Protein AF-A0A7W1HWM4-F1 (afdb_monomer_lite)

Sequence (72 aa):
MEIYAVEAGIKHFHIHRLRHTFAKIVSEYSESMAETQEALGHSNIKTTQIYVQRLAVKKDKHSKSIRDALKK

pLDDT: mean 74.39, std 12.83, range [50.09, 93.88]

Secondary structure (DSSP, 8-state):
-HHHHHHTT-SS--THHHHHHHHHHHHHHH--HHHHHHHTT-S-THHHHHHHTTT-----SSHHHHHHHTT-

Foldseek 3Di:
DVVVCVVVVNPPDDPCVVLLVQLLVQCVVVVDPVVSCVVSVDPDPPVSCVRVVVNPPPPPPPPVVVVVVVVD

Structure (mmCIF, N/CA/C/O backbone):
data_AF-A0A7W1HWM4-F1
#
_entry.id   AF-A0A7W1HWM4-F1
#
loop_
_atom_site.group_PDB
_atom_site.id
_atom_site.type_symbol
_atom_site.label_atom_id
_atom_site.label_alt_id
_atom_site.label_comp_id
_atom_site.label_asym_id
_atom_site.label_entity_id
_atom_site.label_seq_id
_atom_site.pdbx_PDB_ins_code
_atom_site.Cartn_x
_atom_site.Cartn_y
_atom_site.Cartn_z
_atom_site.occupancy
_atom_site.B_iso_or_equiv
_atom_site.auth_seq_id
_atom_site.auth_comp_id
_atom_site.auth_asym_id
_atom_site.auth_atom_id
_atom_site.pdbx_PDB_model_num
ATOM 1 N N . MET A 1 1 ? 17.384 -3.097 -10.759 1.00 66.00 1 MET A N 1
ATOM 2 C CA . MET A 1 1 ? 16.305 -3.618 -9.884 1.00 66.00 1 MET A CA 1
ATOM 3 C C . MET A 1 1 ? 16.061 -5.099 -10.089 1.00 66.00 1 MET A C 1
ATOM 5 O O . MET A 1 1 ? 16.020 -5.813 -9.103 1.00 66.00 1 MET A O 1
ATOM 9 N N . GLU A 1 2 ? 15.935 -5.573 -11.329 1.00 74.19 2 GLU A N 1
ATOM 10 C CA . GLU A 1 2 ? 15.795 -7.011 -11.600 1.00 74.19 2 GLU A CA 1
ATOM 11 C C . GLU A 1 2 ? 17.022 -7.818 -11.142 1.00 74.19 2 GLU A C 1
ATOM 13 O O . GLU A 1 2 ? 16.856 -8.866 -10.540 1.00 74.19 2 GLU A O 1
ATOM 18 N N . ILE A 1 3 ? 18.231 -7.256 -11.278 1.00 83.44 3 ILE A N 1
ATOM 19 C CA . ILE A 1 3 ? 19.481 -7.829 -10.740 1.00 83.44 3 ILE A CA 1
ATOM 20 C C . ILE A 1 3 ? 19.385 -8.066 -9.223 1.00 83.44 3 ILE A C 1
ATOM 22 O O . ILE A 1 3 ? 19.524 -9.197 -8.777 1.00 83.44 3 ILE A O 1
ATOM 26 N N . TYR A 1 4 ? 19.036 -7.039 -8.438 1.00 88.19 4 TYR A N 1
ATOM 27 C CA . TYR A 1 4 ? 18.853 -7.175 -6.986 1.00 88.19 4 TYR A CA 1
ATOM 28 C C . TYR A 1 4 ? 17.750 -8.171 -6.610 1.00 88.19 4 TYR A C 1
ATOM 30 O O . TYR A 1 4 ? 17.850 -8.859 -5.600 1.00 88.19 4 TYR A O 1
ATOM 38 N N . ALA A 1 5 ? 16.683 -8.258 -7.410 1.00 87.25 5 ALA A N 1
ATOM 39 C CA . ALA A 1 5 ? 15.626 -9.236 -7.180 1.00 87.25 5 ALA A CA 1
ATOM 40 C C . ALA A 1 5 ? 16.120 -10.671 -7.422 1.00 87.25 5 ALA A C 1
ATOM 42 O O . ALA A 1 5 ? 15.786 -11.559 -6.642 1.00 87.25 5 ALA A O 1
ATOM 43 N N . VAL A 1 6 ? 16.940 -10.888 -8.454 1.00 89.00 6 VAL A N 1
ATOM 44 C CA . VAL A 1 6 ? 17.573 -12.182 -8.744 1.00 89.00 6 VAL A CA 1
ATOM 45 C C . VAL A 1 6 ? 18.564 -12.567 -7.646 1.00 89.00 6 VAL A C 1
ATOM 47 O O . VAL A 1 6 ? 18.499 -13.691 -7.153 1.00 89.00 6 VAL A O 1
ATOM 50 N N . GLU A 1 7 ? 19.414 -11.638 -7.205 1.00 93.88 7 GLU A N 1
ATOM 51 C CA . GLU A 1 7 ? 20.346 -11.848 -6.085 1.00 93.88 7 GLU A CA 1
ATOM 52 C C . GLU A 1 7 ? 19.612 -12.187 -4.780 1.00 93.88 7 GLU A C 1
ATOM 54 O O . GLU A 1 7 ? 20.037 -13.064 -4.033 1.00 93.88 7 GLU A O 1
ATOM 59 N N . ALA A 1 8 ? 18.461 -11.553 -4.534 1.00 90.12 8 ALA A N 1
ATOM 60 C CA . ALA A 1 8 ? 17.593 -11.849 -3.395 1.00 90.12 8 ALA A CA 1
ATOM 61 C C . ALA A 1 8 ? 16.739 -13.127 -3.571 1.00 90.12 8 ALA A C 1
ATOM 63 O O . ALA A 1 8 ? 15.914 -13.435 -2.709 1.00 90.12 8 ALA A O 1
ATOM 64 N N . GLY A 1 9 ? 16.875 -13.859 -4.684 1.00 93.75 9 GLY A N 1
ATOM 65 C CA . GLY A 1 9 ? 16.110 -15.081 -4.965 1.00 93.75 9 GLY A CA 1
ATOM 66 C C . GLY A 1 9 ? 14.623 -14.856 -5.281 1.00 93.75 9 GLY A C 1
ATOM 67 O O . GLY A 1 9 ? 13.826 -15.798 -5.255 1.00 93.75 9 GLY A O 1
ATOM 68 N N . ILE A 1 10 ? 14.218 -13.623 -5.590 1.00 89.38 10 ILE A N 1
ATOM 69 C CA . ILE A 1 10 ? 12.830 -13.252 -5.877 1.00 89.38 10 ILE A CA 1
ATOM 70 C C . ILE A 1 10 ? 12.526 -13.500 -7.358 1.00 89.38 10 ILE A C 1
ATOM 72 O O . ILE A 1 10 ? 12.912 -12.733 -8.238 1.00 89.38 10 ILE A O 1
ATOM 76 N N . LYS A 1 11 ? 11.754 -14.555 -7.634 1.00 88.00 11 LYS A N 1
ATOM 77 C CA . LYS A 1 11 ? 11.249 -14.866 -8.981 1.00 88.00 11 LYS A CA 1
ATOM 78 C C . LYS A 1 11 ? 10.045 -13.983 -9.347 1.00 88.00 11 LYS A C 1
ATOM 80 O O . LYS A 1 11 ? 9.271 -13.588 -8.472 1.00 88.00 11 LYS A O 1
ATOM 85 N N . HIS A 1 12 ? 9.875 -13.699 -10.643 1.00 84.31 12 HIS A N 1
ATOM 86 C CA . HIS A 1 12 ? 8.775 -12.885 -11.198 1.00 84.31 12 HIS A CA 1
ATOM 87 C C . HIS A 1 12 ? 8.635 -11.517 -10.511 1.00 84.31 12 HIS A C 1
ATOM 89 O O . HIS A 1 12 ? 7.592 -11.144 -9.958 1.00 84.31 12 HIS A O 1
ATOM 95 N N . PHE A 1 13 ? 9.739 -10.776 -10.481 1.00 86.44 13 PHE A N 1
ATOM 96 C CA . PHE A 1 13 ? 9.759 -9.440 -9.916 1.00 86.44 13 PHE A CA 1
ATOM 97 C C . PHE A 1 13 ? 9.185 -8.418 -10.905 1.00 86.44 13 PHE A C 1
ATOM 99 O O . PHE A 1 13 ? 9.577 -8.355 -12.064 1.00 86.44 13 PHE A O 1
ATOM 106 N N . HIS A 1 14 ? 8.284 -7.567 -10.414 1.00 85.38 14 HIS A N 1
ATOM 107 C CA . HIS A 1 14 ? 7.802 -6.394 -11.136 1.00 85.38 14 HIS A CA 1
ATOM 108 C C . HIS A 1 14 ? 8.061 -5.159 -10.287 1.00 85.38 14 HIS A C 1
ATOM 110 O O . HIS A 1 14 ? 7.816 -5.178 -9.081 1.00 85.38 14 HIS A O 1
ATOM 116 N N . ILE A 1 15 ? 8.474 -4.062 -10.920 1.00 83.75 15 ILE A N 1
ATOM 117 C CA . ILE A 1 15 ? 8.843 -2.821 -10.223 1.00 83.75 15 ILE A CA 1
ATOM 118 C C . ILE A 1 15 ? 7.728 -2.282 -9.306 1.00 83.75 15 ILE A C 1
ATOM 120 O O . ILE A 1 15 ? 8.000 -1.764 -8.226 1.00 83.75 15 ILE A O 1
ATOM 124 N N . HIS A 1 16 ? 6.462 -2.505 -9.671 1.00 82.81 16 HIS A N 1
ATOM 125 C CA . HIS A 1 16 ? 5.297 -2.108 -8.877 1.00 82.81 16 HIS A CA 1
ATOM 126 C C . HIS A 1 16 ? 5.147 -2.893 -7.559 1.00 82.81 16 HIS A C 1
ATOM 128 O O . HIS A 1 16 ? 4.533 -2.383 -6.622 1.00 82.81 16 HIS A O 1
ATOM 134 N N . ARG A 1 17 ? 5.745 -4.091 -7.424 1.00 80.56 17 ARG A N 1
ATOM 135 C CA . ARG A 1 17 ? 5.682 -4.879 -6.177 1.00 80.56 17 ARG A CA 1
ATOM 136 C C . ARG A 1 17 ? 6.307 -4.144 -5.001 1.00 80.56 17 ARG A C 1
ATOM 138 O O . ARG A 1 17 ? 5.771 -4.234 -3.908 1.00 80.56 17 ARG A O 1
ATOM 145 N N . LEU A 1 18 ? 7.374 -3.378 -5.220 1.00 84.38 18 LEU A N 1
ATOM 146 C CA . LEU A 1 18 ? 8.002 -2.596 -4.152 1.00 84.38 18 LEU A CA 1
ATOM 147 C C . LEU A 1 18 ? 7.068 -1.517 -3.614 1.00 84.38 18 LEU A C 1
ATOM 149 O O . LEU A 1 18 ? 6.935 -1.367 -2.404 1.00 84.38 18 LEU A O 1
ATOM 153 N N . ARG A 1 19 ? 6.356 -0.827 -4.512 1.00 83.38 19 ARG A N 1
ATOM 154 C CA . ARG A 1 19 ? 5.338 0.156 -4.133 1.00 83.38 19 ARG A CA 1
ATOM 155 C C . ARG A 1 19 ? 4.204 -0.498 -3.334 1.00 83.38 19 ARG A C 1
ATOM 157 O O . ARG A 1 19 ? 3.739 0.095 -2.368 1.00 83.38 19 ARG A O 1
ATOM 164 N N . HIS A 1 20 ? 3.787 -1.719 -3.684 1.00 81.06 20 HIS A N 1
ATOM 165 C CA . HIS A 1 20 ? 2.801 -2.468 -2.888 1.00 81.06 20 HIS A CA 1
ATOM 166 C C . HIS A 1 20 ? 3.327 -2.878 -1.523 1.00 81.06 20 HIS A C 1
ATOM 168 O O . HIS A 1 20 ? 2.616 -2.704 -0.537 1.00 81.06 20 HIS A O 1
ATOM 174 N N . THR A 1 21 ? 4.553 -3.393 -1.458 1.00 83.56 21 THR A N 1
ATOM 175 C CA . THR A 1 21 ? 5.184 -3.776 -0.195 1.00 83.56 21 THR A CA 1
ATOM 176 C C . THR A 1 21 ? 5.279 -2.576 0.743 1.00 83.56 21 THR A C 1
ATOM 178 O O . THR A 1 21 ? 4.862 -2.675 1.892 1.00 83.56 21 THR A O 1
ATOM 181 N N . PHE A 1 22 ? 5.730 -1.423 0.244 1.00 85.38 22 PHE A N 1
ATOM 182 C CA . PHE A 1 22 ? 5.790 -0.192 1.029 1.00 85.38 22 PHE A CA 1
ATOM 183 C C . PHE A 1 22 ? 4.403 0.254 1.515 1.00 85.38 22 PHE A C 1
ATOM 185 O O . PHE A 1 22 ? 4.211 0.456 2.710 1.00 85.38 22 PHE A O 1
ATOM 192 N N . ALA A 1 23 ? 3.414 0.326 0.616 1.00 81.38 23 ALA A N 1
ATOM 193 C CA . ALA A 1 23 ? 2.048 0.710 0.975 1.00 81.38 23 ALA A CA 1
ATOM 194 C C . ALA A 1 23 ? 1.449 -0.207 2.055 1.00 81.38 23 ALA A C 1
ATOM 196 O O . ALA A 1 23 ? 0.775 0.267 2.964 1.00 81.38 23 ALA A O 1
ATOM 197 N N . LYS A 1 24 ? 1.720 -1.517 1.975 1.00 77.75 24 LYS A N 1
ATOM 198 C CA . LYS A 1 24 ? 1.264 -2.504 2.956 1.00 77.75 24 LYS A CA 1
ATOM 199 C C . LYS A 1 24 ? 1.882 -2.271 4.329 1.00 77.75 24 LYS A C 1
ATOM 201 O O . LYS A 1 24 ? 1.125 -2.164 5.288 1.00 77.75 24 LYS A O 1
ATOM 206 N N . ILE A 1 25 ? 3.204 -2.115 4.398 1.00 83.31 25 ILE A N 1
ATOM 207 C CA . ILE A 1 25 ? 3.927 -1.840 5.650 1.00 83.31 25 ILE A CA 1
ATOM 208 C C . ILE A 1 25 ? 3.387 -0.572 6.317 1.00 83.31 25 ILE A C 1
ATOM 210 O O . ILE A 1 25 ? 3.034 -0.602 7.492 1.00 83.31 25 ILE A O 1
ATOM 214 N N . VAL A 1 26 ? 3.264 0.522 5.559 1.00 81.94 26 VAL A N 1
ATOM 215 C CA . VAL A 1 26 ? 2.757 1.790 6.100 1.00 81.94 26 VAL A CA 1
ATOM 216 C C . VAL A 1 26 ? 1.313 1.634 6.571 1.00 81.94 26 VAL A C 1
ATOM 218 O O . VAL A 1 26 ? 1.011 2.014 7.693 1.00 81.94 26 VAL A O 1
ATOM 221 N N . SER A 1 27 ? 0.446 0.998 5.777 1.00 77.81 27 SER A N 1
ATOM 222 C CA . SER A 1 27 ? -0.962 0.809 6.149 1.00 77.81 27 SER A CA 1
ATOM 223 C C . SER A 1 27 ? -1.166 -0.060 7.392 1.00 77.81 27 SER A C 1
ATOM 225 O O . SER A 1 27 ? -2.118 0.153 8.137 1.00 77.81 27 SER A O 1
ATOM 227 N N . GLU A 1 28 ? -0.294 -1.046 7.621 1.00 77.25 28 GLU A N 1
ATOM 228 C CA . GLU A 1 28 ? -0.342 -1.890 8.819 1.00 77.25 28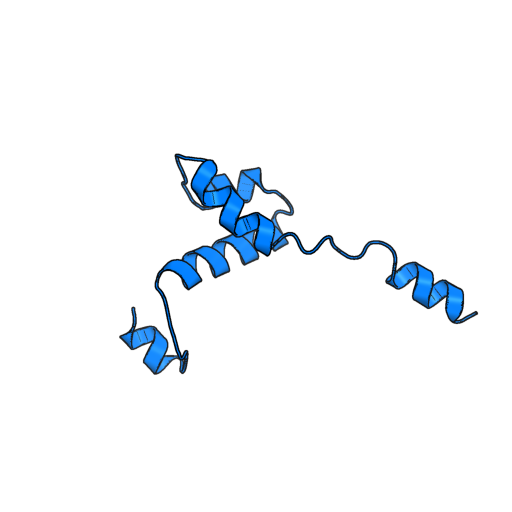 GLU A CA 1
ATOM 229 C C . GLU A 1 28 ? 0.134 -1.149 10.062 1.00 77.25 28 GLU A C 1
ATOM 231 O O . GLU A 1 28 ? -0.351 -1.440 11.152 1.00 77.25 28 GLU A O 1
ATOM 236 N N . TYR A 1 29 ? 1.059 -0.204 9.893 1.00 81.00 29 TYR A N 1
ATOM 237 C CA . TYR A 1 29 ? 1.603 0.585 10.988 1.00 81.00 29 TYR A CA 1
ATOM 238 C C . TYR A 1 29 ? 0.709 1.772 11.361 1.00 81.00 29 TYR A C 1
ATOM 240 O O . TYR A 1 29 ? 0.426 1.972 12.538 1.00 81.00 29 TYR A O 1
ATOM 248 N N . SER A 1 30 ? 0.248 2.547 10.376 1.00 77.19 30 SER A N 1
ATOM 249 C CA . SER A 1 30 ? -0.572 3.742 10.612 1.00 77.19 30 SER A CA 1
ATOM 250 C C . SER A 1 30 ? -2.048 3.434 10.843 1.00 77.19 30 SER A C 1
ATOM 252 O O . SER A 1 30 ? -2.789 4.282 11.328 1.00 77.19 30 SER A O 1
ATOM 254 N N . GLU A 1 31 ? -2.511 2.255 10.414 1.00 76.25 31 GLU A N 1
ATOM 255 C CA . GLU A 1 31 ? -3.936 1.916 10.302 1.00 76.25 31 GLU A CA 1
ATOM 256 C C . GLU A 1 31 ? -4.754 2.972 9.517 1.00 76.25 31 GLU A C 1
ATOM 258 O O . GLU A 1 31 ? -5.984 3.013 9.591 1.00 76.25 31 GLU A O 1
ATOM 263 N N . SER A 1 32 ? -4.077 3.809 8.717 1.00 74.12 32 SER A N 1
ATOM 264 C CA . SER A 1 32 ? -4.629 5.010 8.091 1.00 74.12 32 SER A CA 1
ATOM 265 C C . SER A 1 32 ? -4.329 5.037 6.595 1.00 74.12 32 SER A C 1
ATOM 267 O O . SER A 1 32 ? -3.183 5.079 6.132 1.00 74.12 32 SER A O 1
ATOM 269 N N . MET A 1 33 ? -5.404 5.033 5.807 1.00 70.38 33 MET A N 1
ATOM 270 C CA . MET A 1 33 ? -5.337 5.142 4.349 1.00 70.38 33 MET A CA 1
ATOM 271 C C . MET A 1 33 ? -4.750 6.488 3.916 1.00 70.38 33 MET A C 1
ATOM 273 O O . MET A 1 33 ? -3.951 6.530 2.986 1.00 70.38 33 MET A O 1
ATOM 277 N N . ALA A 1 34 ? -5.146 7.574 4.583 1.00 73.19 34 ALA A N 1
ATOM 278 C CA . ALA A 1 34 ? -4.723 8.925 4.231 1.00 73.19 34 ALA A CA 1
ATOM 279 C C . ALA A 1 34 ? -3.208 9.092 4.414 1.00 73.19 34 ALA A C 1
ATOM 281 O O . ALA A 1 34 ? -2.525 9.517 3.487 1.00 73.19 34 ALA A O 1
ATOM 282 N N . GLU A 1 35 ? -2.676 8.632 5.547 1.00 75.44 35 GLU A N 1
ATOM 283 C CA . GLU A 1 35 ? -1.233 8.651 5.820 1.00 75.44 35 GLU A CA 1
ATOM 284 C C . GLU A 1 35 ? -0.460 7.744 4.859 1.00 75.44 35 GLU A C 1
ATOM 286 O O . GLU A 1 35 ? 0.612 8.101 4.379 1.00 75.44 35 GLU A O 1
ATOM 291 N N . THR A 1 36 ? -1.029 6.588 4.498 1.00 75.00 36 THR A N 1
ATOM 292 C CA . THR A 1 36 ? -0.425 5.708 3.486 1.00 75.00 36 THR A CA 1
ATOM 293 C C . THR A 1 36 ? -0.347 6.394 2.118 1.00 75.00 36 THR A C 1
ATOM 295 O O . THR A 1 36 ? 0.635 6.224 1.395 1.00 75.00 36 THR A O 1
ATOM 298 N N . GLN A 1 37 ? -1.364 7.174 1.739 1.00 73.31 37 GLN A N 1
ATOM 299 C CA . GLN A 1 37 ? -1.355 7.929 0.483 1.00 73.31 37 GLN A CA 1
ATOM 300 C C . GLN A 1 37 ? -0.337 9.066 0.483 1.00 73.31 37 GLN A C 1
ATOM 302 O O . GLN A 1 37 ? 0.359 9.247 -0.519 1.00 73.31 37 GLN A O 1
ATOM 307 N N . GLU A 1 38 ? -0.251 9.803 1.586 1.00 79.31 38 GLU A N 1
ATOM 308 C CA . GLU A 1 38 ? 0.733 10.865 1.777 1.00 79.31 38 GLU A CA 1
ATOM 309 C C . GLU A 1 38 ? 2.159 10.307 1.710 1.00 79.31 38 GLU A C 1
ATOM 311 O O . GLU A 1 38 ? 2.976 10.795 0.929 1.00 79.31 38 GLU A O 1
ATOM 316 N N . ALA A 1 39 ? 2.425 9.200 2.413 1.00 80.62 39 ALA A N 1
ATOM 317 C CA . ALA A 1 39 ? 3.718 8.515 2.405 1.00 80.62 39 ALA A CA 1
ATOM 318 C C . ALA A 1 39 ? 4.138 8.024 1.007 1.00 80.62 39 ALA A C 1
ATOM 320 O O . ALA A 1 39 ? 5.326 7.908 0.710 1.00 80.62 39 ALA A O 1
ATOM 321 N N . LEU A 1 40 ? 3.174 7.730 0.131 1.00 81.25 40 LEU A N 1
ATOM 322 C CA . LEU A 1 40 ? 3.423 7.337 -1.258 1.00 81.25 40 LEU A CA 1
ATOM 323 C C . LEU A 1 40 ? 3.664 8.527 -2.203 1.00 81.25 40 LEU A C 1
ATOM 325 O O . LEU A 1 40 ? 4.037 8.305 -3.360 1.00 81.25 40 LEU A O 1
ATOM 329 N N . GLY A 1 41 ? 3.432 9.766 -1.755 1.00 75.25 41 GLY A N 1
ATOM 330 C CA . GLY A 1 41 ? 3.597 10.977 -2.563 1.00 75.25 41 GLY A CA 1
ATOM 331 C C . GLY A 1 41 ? 2.672 11.033 -3.784 1.00 75.25 41 GLY A C 1
ATOM 332 O O . GLY A 1 41 ? 3.025 11.605 -4.816 1.00 75.25 41 GLY A O 1
ATOM 333 N N . HIS A 1 42 ? 1.509 10.379 -3.727 1.00 75.62 42 HIS A N 1
ATOM 334 C CA . HIS A 1 42 ? 0.601 10.291 -4.869 1.00 75.62 42 HIS A CA 1
ATOM 335 C C . HIS A 1 42 ? -0.259 11.558 -5.008 1.00 75.62 42 HIS A C 1
ATOM 337 O O . HIS A 1 42 ? -1.139 11.807 -4.191 1.00 75.62 42 HIS A O 1
ATOM 343 N N . SER A 1 43 ? -0.088 12.305 -6.104 1.00 57.41 43 SER A N 1
ATOM 344 C CA . SER A 1 43 ? -0.927 13.467 -6.452 1.00 57.41 43 SER A CA 1
ATOM 345 C C . SER A 1 43 ? -2.321 13.099 -6.990 1.00 57.41 43 SER A C 1
ATOM 347 O O . SER A 1 43 ? -3.205 13.949 -7.049 1.00 57.41 43 SER A O 1
ATOM 349 N N . ASN A 1 44 ? -2.547 11.833 -7.371 1.00 56.38 44 ASN A N 1
ATOM 350 C CA . ASN A 1 44 ? -3.833 11.325 -7.858 1.00 56.38 44 ASN A CA 1
ATOM 351 C C . ASN A 1 44 ? -4.311 10.119 -7.025 1.00 56.38 44 ASN A C 1
ATOM 353 O O . ASN A 1 44 ? -3.700 9.050 -7.028 1.00 56.38 44 ASN A O 1
ATOM 357 N N . ILE A 1 45 ? -5.448 10.284 -6.341 1.00 53.88 45 ILE A N 1
ATOM 358 C CA . ILE A 1 45 ? -6.081 9.281 -5.466 1.00 53.88 45 ILE A CA 1
ATOM 359 C C . ILE A 1 45 ? -6.498 7.997 -6.214 1.00 53.88 45 ILE A C 1
ATOM 361 O O . ILE A 1 45 ? -6.458 6.909 -5.627 1.00 53.88 45 ILE A O 1
ATOM 365 N N . LYS A 1 46 ? -6.847 8.080 -7.509 1.00 51.91 46 LYS A N 1
ATOM 366 C CA . LYS A 1 46 ? -7.437 6.951 -8.263 1.00 51.91 46 LYS A CA 1
ATOM 367 C C . LYS A 1 46 ? -6.492 5.758 -8.440 1.00 51.91 46 LYS A C 1
ATOM 369 O O . LYS A 1 46 ? -6.959 4.624 -8.472 1.00 51.91 46 LYS A O 1
ATOM 374 N N . THR A 1 47 ? -5.177 5.968 -8.498 1.00 54.47 47 THR A N 1
ATOM 375 C CA . THR A 1 47 ? -4.206 4.864 -8.600 1.00 54.47 47 THR A CA 1
ATOM 376 C C . THR A 1 47 ? -3.910 4.201 -7.258 1.00 54.47 47 THR A C 1
ATOM 378 O O . THR A 1 47 ? -3.429 3.076 -7.257 1.00 54.47 47 THR A O 1
ATOM 381 N N . THR A 1 48 ? -4.238 4.820 -6.117 1.00 54.16 48 THR A N 1
ATOM 382 C CA . THR A 1 48 ? -3.988 4.215 -4.791 1.00 54.16 48 THR A CA 1
ATOM 383 C C . THR A 1 48 ? -5.124 3.293 -4.347 1.00 54.16 48 THR A C 1
ATOM 385 O O . THR A 1 48 ? -4.874 2.269 -3.709 1.00 54.16 48 THR A O 1
ATOM 388 N N . GLN A 1 49 ? -6.364 3.598 -4.749 1.00 52.81 49 GLN A N 1
ATOM 389 C CA . GLN A 1 49 ? -7.552 2.809 -4.394 1.00 52.81 49 GLN A CA 1
ATOM 390 C C . GLN A 1 49 ? -7.450 1.341 -4.838 1.00 52.81 49 GLN A C 1
ATOM 392 O O . GLN A 1 49 ? -7.739 0.446 -4.044 1.00 52.81 49 GLN A O 1
ATOM 397 N N . ILE A 1 50 ? -6.953 1.083 -6.057 1.00 55.38 50 ILE A N 1
ATOM 398 C CA . ILE A 1 50 ? -6.752 -0.278 -6.596 1.00 55.38 50 ILE A CA 1
ATOM 399 C C . ILE A 1 50 ? -5.766 -1.092 -5.739 1.00 55.38 50 ILE A C 1
ATOM 401 O O . ILE A 1 50 ? -5.858 -2.320 -5.662 1.00 55.38 50 ILE A O 1
ATOM 405 N N . TYR A 1 51 ? -4.817 -0.424 -5.082 1.00 52.56 51 TYR A N 1
ATOM 406 C CA . TYR A 1 51 ? -3.750 -1.089 -4.343 1.00 52.56 51 TYR A CA 1
ATOM 407 C C . TYR A 1 51 ? -4.102 -1.353 -2.891 1.00 52.56 51 TYR A C 1
ATOM 409 O O . TYR A 1 51 ? -3.762 -2.420 -2.386 1.00 52.56 51 TYR A O 1
ATOM 417 N N . VAL A 1 52 ? -4.842 -0.456 -2.240 1.00 53.94 52 VAL A N 1
ATOM 418 C CA . VAL A 1 52 ? -5.221 -0.672 -0.840 1.00 53.94 52 VAL A CA 1
ATOM 419 C C . VAL A 1 52 ? -6.497 -1.502 -0.696 1.00 53.94 52 VAL A C 1
ATOM 421 O O . VAL A 1 52 ? -6.597 -2.264 0.263 1.00 53.94 52 VAL A O 1
ATOM 424 N N . GLN A 1 53 ? -7.418 -1.503 -1.673 1.00 54.53 53 GLN A N 1
ATOM 425 C CA . GLN A 1 53 ? -8.545 -2.456 -1.663 1.00 54.53 53 GLN A CA 1
ATOM 426 C C . GLN A 1 53 ? -8.080 -3.916 -1.563 1.00 54.53 53 GLN A C 1
ATOM 428 O O . GLN A 1 53 ? -8.748 -4.727 -0.930 1.00 54.53 53 GLN A O 1
ATOM 433 N N . ARG A 1 54 ? -6.911 -4.247 -2.129 1.00 50.38 54 ARG A N 1
ATOM 434 C CA . ARG A 1 54 ? -6.315 -5.588 -2.028 1.00 50.38 54 ARG A CA 1
ATOM 435 C C . ARG A 1 54 ? -5.657 -5.872 -0.670 1.00 50.38 54 ARG A C 1
ATOM 437 O O . ARG A 1 54 ? -5.419 -7.029 -0.347 1.00 50.38 54 ARG A O 1
ATOM 444 N N . LEU A 1 55 ? -5.353 -4.831 0.107 1.00 50.09 55 LEU A N 1
ATOM 445 C CA . LEU A 1 55 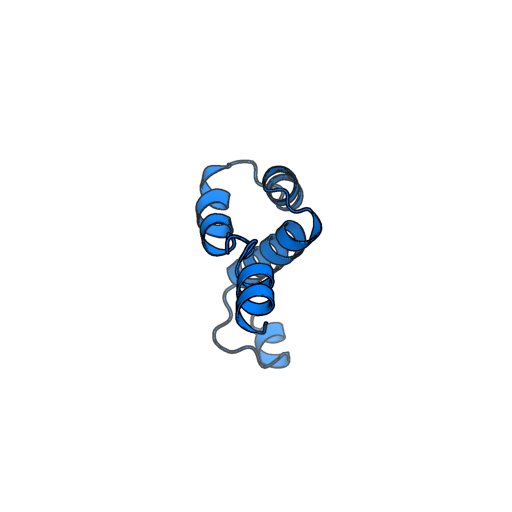? -4.677 -4.899 1.408 1.00 50.09 55 LEU A CA 1
ATOM 446 C C . LEU A 1 55 ? -5.632 -4.780 2.595 1.00 50.09 55 LEU A C 1
ATOM 448 O O . LEU A 1 55 ? -5.254 -5.169 3.703 1.00 50.09 55 LEU A O 1
ATOM 452 N N . ALA A 1 56 ? -6.852 -4.285 2.362 1.00 52.47 56 ALA A N 1
ATOM 453 C CA . ALA A 1 56 ? -7.946 -4.240 3.322 1.00 52.47 56 ALA A CA 1
ATOM 454 C C . ALA A 1 56 ? -8.489 -5.652 3.601 1.00 52.47 56 ALA A C 1
ATOM 456 O O . ALA A 1 56 ? -9.662 -5.959 3.395 1.00 52.47 56 ALA A O 1
ATOM 457 N N . VAL A 1 57 ? -7.629 -6.528 4.116 1.00 55.16 57 VAL A N 1
ATOM 458 C CA . VAL A 1 57 ? -8.072 -7.634 4.952 1.00 55.16 57 VAL A CA 1
ATOM 459 C C . VAL A 1 57 ? -8.687 -6.957 6.170 1.00 55.16 57 VAL A C 1
ATOM 461 O O . VAL A 1 57 ? -7.964 -6.405 7.000 1.00 55.16 57 VAL A O 1
ATOM 464 N N . LYS A 1 58 ? -10.023 -6.901 6.247 1.00 57.31 58 LYS A N 1
ATOM 465 C CA . LYS A 1 58 ? -10.704 -6.481 7.477 1.00 57.31 58 LYS A CA 1
ATOM 466 C C . LYS A 1 58 ? -10.088 -7.305 8.603 1.00 57.31 58 LYS A C 1
ATOM 468 O O . LYS A 1 58 ? -10.241 -8.525 8.592 1.00 57.31 58 LYS A O 1
ATOM 473 N N . LYS A 1 59 ? -9.368 -6.651 9.528 1.00 59.44 59 LYS A N 1
ATOM 474 C CA . LYS A 1 59 ? -8.875 -7.304 10.746 1.00 59.44 59 LYS A CA 1
ATOM 475 C C . LYS A 1 59 ? -10.061 -8.056 11.332 1.00 59.44 59 LYS A C 1
ATOM 477 O O . LYS A 1 59 ? -11.120 -7.467 11.554 1.00 59.44 59 LYS A O 1
ATOM 482 N N . ASP A 1 60 ? -9.901 -9.356 11.498 1.00 67.88 60 ASP A N 1
ATOM 483 C CA . ASP A 1 60 ? -10.919 -10.190 12.100 1.00 67.88 60 ASP A CA 1
ATOM 484 C C . ASP A 1 60 ? -11.091 -9.767 13.564 1.00 67.88 60 ASP A C 1
ATOM 486 O O . ASP A 1 60 ? -10.278 -10.085 14.430 1.00 67.88 60 ASP A O 1
ATOM 490 N N . LYS A 1 61 ? -12.130 -8.969 13.822 1.00 69.56 61 LYS A N 1
ATOM 491 C CA . LYS A 1 61 ? -12.402 -8.399 15.147 1.00 69.56 61 LYS A CA 1
ATOM 492 C C . LYS A 1 61 ? -13.030 -9.412 16.102 1.00 69.56 61 LYS A C 1
ATOM 494 O O . LYS A 1 61 ? -13.026 -9.178 17.306 1.00 69.56 61 LYS A O 1
ATOM 499 N N . HIS A 1 62 ? -13.590 -10.506 15.582 1.00 76.38 62 HIS A N 1
ATOM 500 C CA . HIS A 1 62 ? -14.532 -11.335 16.333 1.00 76.38 62 HIS A CA 1
ATOM 501 C C . HIS A 1 62 ? -14.137 -12.808 16.419 1.00 76.38 62 HIS A C 1
ATOM 503 O O . HIS A 1 62 ? -14.509 -13.454 17.397 1.00 76.38 62 HIS A O 1
ATOM 509 N N . SER A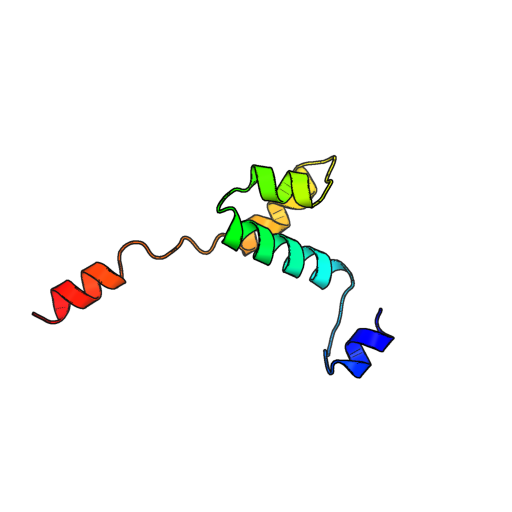 1 63 ? -13.357 -13.373 15.490 1.00 78.12 63 SER A N 1
ATOM 510 C CA . SER A 1 63 ? -13.114 -14.825 15.544 1.00 78.12 63 SER A CA 1
ATOM 511 C C . SER A 1 63 ? -12.225 -15.244 16.710 1.00 78.12 63 SER A C 1
ATOM 513 O O . SER A 1 63 ? -12.306 -16.394 17.137 1.00 78.12 63 SER A O 1
ATOM 515 N N . LYS A 1 64 ? -11.433 -14.334 17.299 1.00 79.31 64 LYS A N 1
ATOM 516 C CA . LYS A 1 64 ? -10.760 -14.607 18.578 1.00 79.31 64 LYS A CA 1
ATOM 517 C C . LYS A 1 64 ? -11.773 -14.748 19.722 1.00 79.31 64 LYS A C 1
ATOM 519 O O . LYS A 1 64 ? -11.759 -15.770 20.397 1.00 79.31 64 LYS A O 1
ATOM 524 N N . SER A 1 65 ? -12.699 -13.795 19.882 1.00 81.69 65 SER A N 1
ATOM 525 C CA . SER A 1 65 ? -13.689 -13.853 20.971 1.00 81.69 65 SER A CA 1
ATOM 526 C C . SER A 1 65 ? -14.679 -15.007 20.799 1.00 81.69 65 SER A C 1
ATOM 528 O O . SER A 1 65 ? -15.054 -15.636 21.782 1.00 81.69 65 SER A O 1
ATOM 530 N N . ILE A 1 66 ? -15.077 -15.321 19.560 1.00 85.94 66 ILE A N 1
ATOM 531 C CA . ILE A 1 66 ? -15.945 -16.469 19.262 1.00 85.94 66 ILE A CA 1
ATOM 532 C C . ILE A 1 66 ? -15.225 -17.783 19.575 1.00 85.94 66 ILE A C 1
ATOM 534 O O . ILE A 1 66 ? -15.808 -18.664 20.201 1.00 85.94 66 ILE A O 1
ATOM 538 N N . ARG A 1 67 ? -13.946 -17.917 19.197 1.00 86.88 67 ARG A N 1
ATOM 539 C CA . ARG A 1 67 ? -13.156 -19.116 19.512 1.00 86.88 67 ARG A CA 1
ATOM 540 C C . ARG A 1 67 ? -13.008 -19.316 21.024 1.00 86.88 67 ARG A C 1
ATOM 542 O O . ARG A 1 67 ? -13.070 -20.455 21.473 1.00 86.88 67 ARG A O 1
ATOM 549 N N . ASP A 1 68 ? -12.839 -18.244 21.793 1.00 87.56 68 ASP A N 1
ATOM 550 C CA . ASP A 1 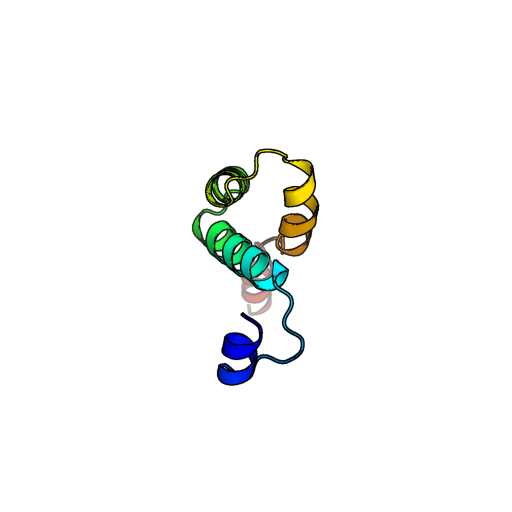68 ? -12.731 -18.321 23.255 1.00 87.56 68 ASP A CA 1
ATOM 551 C C . ASP A 1 68 ? -14.081 -18.657 23.919 1.00 87.56 68 ASP A C 1
ATOM 553 O O . ASP A 1 68 ? -14.113 -19.409 24.891 1.00 87.56 68 ASP A O 1
ATOM 557 N N . ALA A 1 69 ? -15.199 -18.175 23.365 1.00 85.94 69 ALA A N 1
ATOM 558 C CA . ALA A 1 69 ? -16.547 -18.508 23.835 1.00 85.94 69 ALA A CA 1
ATOM 559 C C 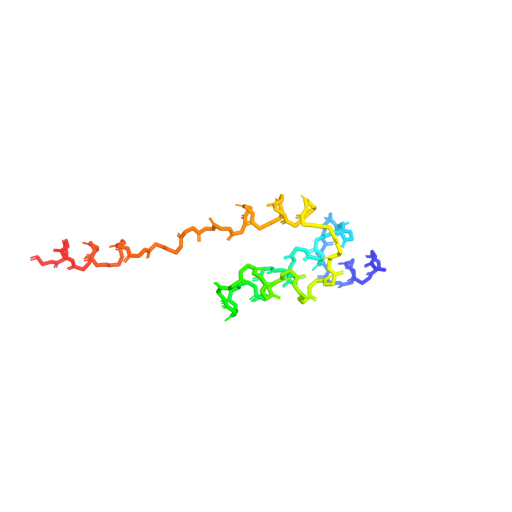. ALA A 1 69 ? -16.939 -19.973 23.564 1.00 85.94 69 ALA A C 1
ATOM 561 O O . ALA A 1 69 ? -17.644 -20.565 24.371 1.00 85.94 69 ALA A O 1
ATOM 562 N N . LEU A 1 70 ? -16.463 -20.557 22.458 1.00 87.44 70 LEU A N 1
ATOM 563 C CA . LEU A 1 70 ? -16.730 -21.952 22.072 1.00 87.44 70 LEU A CA 1
ATOM 564 C C . LEU A 1 70 ? -15.865 -22.988 22.814 1.00 87.44 70 LEU A C 1
ATOM 566 O O . LEU A 1 70 ? -16.105 -24.183 22.678 1.00 87.44 70 LEU A O 1
ATOM 570 N N . LYS A 1 71 ? -14.828 -22.553 23.542 1.00 80.06 71 LYS A N 1
ATOM 571 C CA . LYS A 1 71 ? -13.948 -23.427 24.342 1.00 80.06 71 LYS A CA 1
ATOM 572 C C . LYS A 1 71 ? -14.400 -23.593 25.802 1.00 80.06 71 LYS A C 1
ATOM 574 O O . LYS A 1 71 ? -13.718 -24.294 26.548 1.00 80.06 71 LYS A O 1
ATOM 579 N N . LYS A 1 72 ? -15.482 -22.925 26.208 1.00 55.34 72 LYS A N 1
ATOM 580 C CA . LYS A 1 72 ? -16.179 -23.159 27.481 1.00 55.34 72 LYS A CA 1
ATOM 581 C C . LYS A 1 72 ? -17.246 -24.226 27.303 1.00 55.34 72 LYS A C 1
ATOM 583 O O . LYS A 1 72 ? -17.458 -24.962 28.286 1.00 55.34 72 LYS A O 1
#

Radius of gyration: 16.97 Å; chains: 1; bounding box: 37×3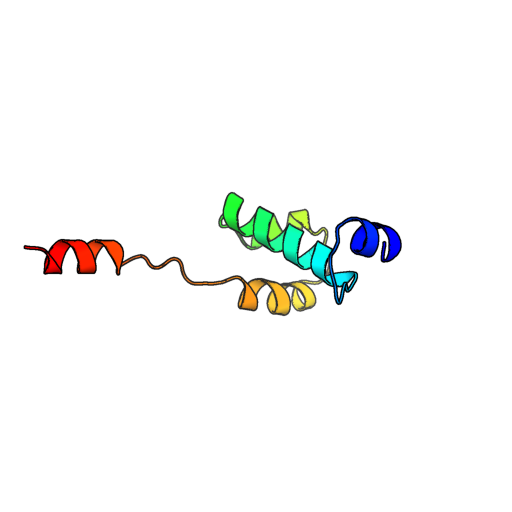7×39 Å